Protein AF-X1DEJ0-F1 (afdb_monomer_lite)

Secondary structure (DSSP, 8-state):
-HHHHHHHHH-TT-GGGGGTTSHHHHHHHHHHHHHHHTS---HHHHHHH-HHHHHHHHTTSS-S-HHHHHHHHHHHHHHHHHHHHS---

InterPro domains:
  IPR012062 D-tagatose-1,6-bisphosphate aldolase subunit GatZ/KbaZ-like [PF08013] (3-85)

pLDDT: mean 94.94, std 8.09, range [49.31, 98.56]

Organism: NCBI:txid412755

Sequence (89 aa):
EIKIRLARKYSLLDRCRYYLDIKEVKEAIKLMINNLRSVQIPLALISQFMPVQYKKIRCGILINDPEEMLKDRIINCIDDYVYATSLPV

Structure (mmCIF, N/CA/C/O backbone):
data_AF-X1DEJ0-F1
#
_entry.id   AF-X1DEJ0-F1
#
loop_
_atom_site.group_PDB
_atom_site.id
_atom_site.type_symbol
_atom_site.label_atom_id
_atom_site.label_alt_id
_atom_site.label_comp_id
_atom_site.label_asym_id
_atom_site.label_entity_id
_atom_site.label_seq_id
_atom_site.pdbx_PDB_ins_code
_atom_site.Cartn_x
_atom_site.Cartn_y
_atom_site.Cartn_z
_atom_site.occupancy
_atom_site.B_iso_or_equiv
_atom_site.auth_seq_id
_atom_site.auth_comp_id
_atom_site.auth_asym_id
_atom_site.auth_atom_id
_atom_site.pdbx_PDB_model_num
AT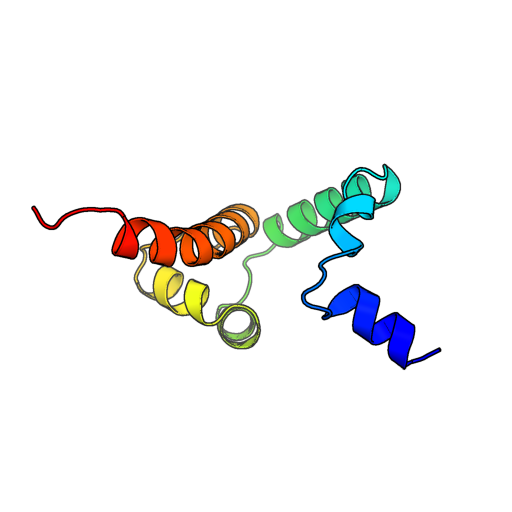OM 1 N N . GLU A 1 1 ? 7.716 23.235 -9.898 1.00 78.19 1 GLU A N 1
ATOM 2 C CA . GLU A 1 1 ? 7.131 22.642 -8.672 1.00 78.19 1 GLU A CA 1
ATOM 3 C C . GLU A 1 1 ? 6.218 21.430 -8.930 1.00 78.19 1 GLU A C 1
ATOM 5 O O . GLU A 1 1 ? 6.527 20.341 -8.455 1.00 78.19 1 GLU A O 1
ATOM 10 N N . ILE A 1 2 ? 5.159 21.558 -9.746 1.00 94.25 2 ILE A N 1
ATOM 11 C CA . ILE A 1 2 ? 4.188 20.472 -10.032 1.00 94.25 2 ILE A CA 1
ATOM 12 C C . ILE A 1 2 ? 4.850 19.193 -10.573 1.00 94.25 2 ILE A C 1
ATOM 14 O O . ILE A 1 2 ? 4.558 18.104 -10.081 1.00 94.25 2 ILE A O 1
ATOM 18 N N . LYS A 1 3 ? 5.782 19.318 -11.531 1.00 95.31 3 LYS A N 1
ATOM 19 C CA . LYS A 1 3 ? 6.513 18.172 -12.110 1.00 95.31 3 LYS A CA 1
ATOM 20 C C . LYS A 1 3 ? 7.230 17.337 -11.043 1.00 95.31 3 LYS A C 1
ATOM 22 O O . LYS A 1 3 ? 7.115 16.119 -11.044 1.00 95.31 3 LYS A O 1
ATOM 27 N N . ILE A 1 4 ? 7.911 17.992 -10.100 1.00 95.06 4 ILE A N 1
ATOM 28 C CA . ILE A 1 4 ? 8.636 17.313 -9.015 1.00 95.06 4 ILE A CA 1
ATOM 29 C C . ILE A 1 4 ? 7.648 16.611 -8.077 1.00 95.06 4 ILE A C 1
ATOM 31 O O . ILE A 1 4 ? 7.867 15.462 -7.703 1.00 95.06 4 ILE A O 1
ATOM 35 N N . ARG A 1 5 ? 6.533 17.265 -7.729 1.00 95.19 5 ARG A N 1
ATOM 36 C CA . ARG A 1 5 ? 5.495 16.673 -6.870 1.00 95.19 5 ARG A CA 1
ATOM 37 C C . ARG A 1 5 ? 4.869 15.423 -7.493 1.00 95.19 5 ARG A C 1
ATOM 39 O O . ARG A 1 5 ? 4.671 14.440 -6.787 1.00 95.19 5 ARG A O 1
ATOM 46 N N . LEU A 1 6 ? 4.576 15.455 -8.794 1.00 96.69 6 LEU A N 1
ATOM 47 C CA . LEU A 1 6 ? 4.073 14.289 -9.526 1.00 96.69 6 LEU A CA 1
ATOM 48 C C . LEU A 1 6 ? 5.131 13.184 -9.603 1.00 96.69 6 LEU A C 1
ATOM 50 O O . LEU A 1 6 ? 4.820 12.030 -9.325 1.00 96.69 6 LEU A O 1
ATOM 54 N N . ALA A 1 7 ? 6.388 13.536 -9.886 1.00 96.12 7 ALA A N 1
ATOM 55 C CA . ALA A 1 7 ? 7.480 12.571 -9.955 1.00 96.12 7 ALA A CA 1
ATOM 56 C C . ALA A 1 7 ? 7.712 11.844 -8.621 1.00 96.12 7 ALA A C 1
ATOM 58 O O . ALA A 1 7 ? 7.934 10.639 -8.624 1.00 96.12 7 ALA A O 1
ATOM 59 N N . ARG A 1 8 ? 7.595 12.532 -7.476 1.00 93.62 8 ARG A N 1
ATOM 60 C CA . ARG A 1 8 ? 7.698 11.891 -6.150 1.00 93.62 8 ARG A CA 1
ATOM 61 C C . ARG A 1 8 ? 6.620 10.830 -5.899 1.00 93.62 8 ARG A C 1
ATOM 63 O O . ARG A 1 8 ? 6.860 9.942 -5.093 1.00 93.62 8 ARG A O 1
ATOM 70 N N . LYS A 1 9 ? 5.450 10.942 -6.538 1.00 94.62 9 LYS A N 1
ATOM 71 C CA . LYS A 1 9 ? 4.312 10.028 -6.337 1.00 94.62 9 LYS A CA 1
ATOM 72 C C . LYS A 1 9 ? 4.238 8.910 -7.374 1.00 94.62 9 LYS A C 1
ATOM 74 O O . LYS A 1 9 ? 3.860 7.803 -7.025 1.00 94.62 9 LYS A O 1
ATOM 79 N N . TYR A 1 10 ? 4.546 9.218 -8.633 1.00 96.62 10 TYR A N 1
ATOM 80 C CA . TYR A 1 10 ? 4.182 8.360 -9.767 1.00 96.62 10 TYR A CA 1
ATOM 81 C C . TYR A 1 10 ? 5.344 8.035 -10.709 1.00 96.62 10 TYR A C 1
ATOM 83 O O . TYR A 1 10 ? 5.149 7.313 -11.682 1.00 96.62 10 TYR A O 1
ATOM 91 N N . SER A 1 11 ? 6.544 8.578 -10.476 1.00 96.94 11 SER A N 1
ATOM 92 C CA . SER A 1 11 ? 7.697 8.224 -11.306 1.00 96.94 11 SER A CA 1
ATOM 93 C C . SER A 1 11 ? 8.080 6.763 -11.093 1.00 96.94 11 SER A C 1
ATOM 95 O O . SER A 1 11 ? 8.2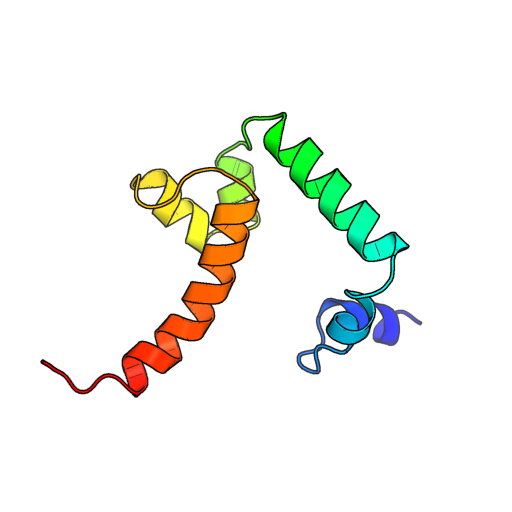63 6.331 -9.956 1.00 96.94 11 SER A O 1
ATOM 97 N N . LEU A 1 12 ? 8.316 6.044 -12.191 1.00 96.75 12 LEU A N 1
ATOM 98 C CA . LEU A 1 12 ? 8.789 4.655 -12.177 1.00 96.75 12 LEU A CA 1
ATOM 99 C C . LEU A 1 12 ? 10.198 4.496 -11.579 1.00 96.75 12 LEU A C 1
ATOM 101 O O . LEU A 1 12 ? 10.617 3.385 -11.282 1.00 96.75 12 LEU A O 1
ATOM 105 N N . LEU A 1 13 ? 10.930 5.597 -11.363 1.00 96.50 13 LEU A N 1
ATOM 106 C CA . LEU A 1 13 ? 12.218 5.579 -10.657 1.00 96.50 13 LEU A CA 1
ATOM 107 C C . LEU A 1 13 ? 12.083 5.281 -9.153 1.00 96.50 13 LEU A C 1
ATOM 109 O O . LEU A 1 13 ? 13.099 5.054 -8.485 1.00 96.50 13 LEU A O 1
ATOM 113 N N . ASP A 1 14 ? 10.858 5.349 -8.618 1.00 96.31 14 ASP A N 1
ATOM 114 C CA . ASP A 1 14 ? 10.504 4.938 -7.256 1.00 96.31 14 ASP A CA 1
ATOM 115 C C . ASP A 1 14 ? 11.411 5.551 -6.171 1.00 96.31 14 ASP A C 1
ATOM 117 O O . ASP A 1 14 ? 11.867 4.914 -5.223 1.00 96.31 14 ASP A O 1
ATOM 121 N N . ARG A 1 15 ? 11.752 6.836 -6.315 1.00 95.81 15 ARG A N 1
ATOM 122 C CA . ARG A 1 15 ? 12.649 7.518 -5.363 1.00 95.81 15 ARG A CA 1
ATOM 123 C C . ARG A 1 15 ? 12.005 7.704 -3.983 1.00 95.81 15 ARG A C 1
ATOM 125 O O . ARG A 1 15 ? 12.715 8.043 -3.041 1.00 95.81 15 ARG A O 1
ATOM 132 N N . CYS A 1 16 ? 10.695 7.482 -3.851 1.00 94.88 16 CYS A N 1
ATOM 133 C CA . CYS A 1 16 ? 9.990 7.545 -2.575 1.00 94.88 16 CYS A CA 1
ATOM 134 C C . CYS A 1 16 ? 10.380 6.402 -1.621 1.00 94.88 16 CYS A C 1
ATOM 136 O O . CYS A 1 16 ? 10.328 6.617 -0.412 1.00 94.88 16 CYS A O 1
ATOM 138 N N . ARG A 1 17 ? 10.868 5.251 -2.116 1.00 96.19 17 ARG A N 1
ATOM 139 C CA . ARG A 1 17 ? 11.294 4.124 -1.262 1.00 96.19 17 ARG A CA 1
ATOM 140 C C . ARG A 1 17 ? 12.334 4.500 -0.206 1.00 96.19 17 ARG A C 1
ATOM 142 O O . ARG A 1 17 ? 12.302 3.981 0.902 1.00 96.19 17 ARG A O 1
ATOM 149 N N . TYR A 1 18 ? 13.215 5.453 -0.520 1.00 96.44 18 TYR A N 1
ATOM 150 C CA . TYR A 1 18 ? 14.255 5.928 0.399 1.00 96.44 18 TYR A CA 1
ATOM 151 C C . TYR A 1 18 ? 13.695 6.702 1.601 1.00 96.44 18 TYR A C 1
ATOM 153 O O . TYR A 1 18 ? 14.403 6.899 2.580 1.00 96.44 18 TYR A O 1
ATOM 161 N N . TYR A 1 19 ? 12.433 7.132 1.538 1.00 96.31 19 TYR A N 1
ATOM 162 C CA . TYR A 1 19 ? 11.756 7.835 2.624 1.00 96.31 19 TYR A CA 1
ATOM 163 C C . TYR A 1 19 ? 10.947 6.890 3.522 1.00 96.31 19 TYR A C 1
ATOM 165 O O . TYR A 1 19 ? 10.513 7.315 4.586 1.00 96.31 19 TYR A O 1
ATOM 173 N N . LEU A 1 20 ? 10.746 5.622 3.137 1.00 94.94 20 LEU A N 1
ATOM 174 C CA . LEU A 1 20 ? 9.962 4.667 3.934 1.00 94.94 20 LEU A CA 1
ATOM 175 C C . LEU A 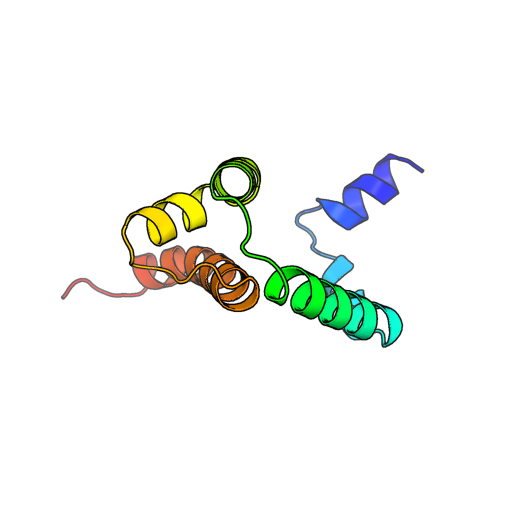1 20 ? 10.600 4.367 5.294 1.00 94.94 20 LEU A C 1
ATOM 177 O O . LEU A 1 20 ? 9.894 4.004 6.232 1.00 94.94 20 LEU A O 1
ATOM 181 N N . ASP A 1 21 ? 11.921 4.534 5.409 1.00 95.94 21 ASP A N 1
ATOM 182 C CA . ASP A 1 21 ? 12.637 4.270 6.655 1.00 95.94 21 ASP A CA 1
ATOM 183 C C . ASP A 1 21 ? 12.571 5.435 7.666 1.00 95.94 21 ASP A C 1
ATOM 185 O O . ASP A 1 21 ? 12.903 5.271 8.841 1.00 95.94 21 ASP A O 1
ATOM 189 N N . ILE A 1 22 ? 12.086 6.602 7.233 1.00 98.31 22 ILE A N 1
ATOM 190 C CA . ILE A 1 22 ? 11.954 7.801 8.064 1.00 98.31 22 ILE A CA 1
ATOM 191 C C . ILE A 1 22 ? 10.878 7.578 9.133 1.00 98.31 22 ILE A C 1
ATOM 193 O O . ILE A 1 22 ? 9.781 7.097 8.840 1.00 98.31 22 ILE A O 1
ATOM 197 N N . LYS A 1 23 ? 11.182 7.955 10.380 1.00 98.31 23 LYS A N 1
ATOM 198 C CA . LYS A 1 23 ? 10.333 7.703 11.554 1.00 98.31 23 LYS A CA 1
ATOM 199 C C . LYS A 1 23 ? 8.903 8.212 11.359 1.00 98.31 23 LYS A C 1
ATOM 201 O O . LYS A 1 23 ? 7.956 7.454 11.542 1.00 98.31 23 LYS A O 1
ATOM 206 N N . GLU A 1 24 ? 8.756 9.456 10.922 1.00 98.31 24 GLU A N 1
ATOM 207 C CA . GLU A 1 24 ? 7.469 10.117 10.706 1.00 98.31 24 GLU A CA 1
ATOM 208 C C . GLU A 1 24 ? 6.635 9.391 9.639 1.00 98.31 24 GLU A C 1
ATOM 210 O O . GLU A 1 24 ? 5.415 9.279 9.756 1.00 98.31 24 GLU A O 1
ATOM 215 N N . VAL A 1 25 ? 7.294 8.844 8.611 1.00 97.88 25 VAL A N 1
ATOM 216 C CA . VAL A 1 25 ? 6.636 8.075 7.547 1.00 97.88 25 VAL A CA 1
ATOM 217 C C . VAL A 1 25 ? 6.155 6.727 8.080 1.00 97.88 25 VAL A C 1
ATOM 219 O O . VAL A 1 25 ? 5.006 6.355 7.844 1.00 97.88 25 VAL A O 1
ATOM 222 N N . LYS A 1 26 ? 6.985 6.013 8.851 1.00 98.12 26 LYS A N 1
ATOM 223 C CA . LYS A 1 26 ? 6.592 4.745 9.489 1.00 98.12 26 LYS A CA 1
ATOM 224 C C . LYS A 1 26 ? 5.404 4.920 10.428 1.00 98.12 26 LYS A C 1
ATOM 226 O O . LYS A 1 26 ? 4.472 4.118 10.397 1.00 98.12 26 LYS A O 1
ATOM 231 N N . GLU A 1 27 ? 5.429 5.963 11.253 1.00 98.50 27 GLU A N 1
ATOM 232 C CA . GLU A 1 27 ? 4.349 6.276 12.192 1.00 98.50 27 GLU A CA 1
ATOM 233 C C . GLU A 1 27 ? 3.048 6.609 11.455 1.00 98.50 27 GLU A C 1
ATOM 235 O O . GLU A 1 27 ? 1.997 6.066 11.800 1.00 98.50 27 GLU A O 1
ATOM 240 N N . ALA A 1 28 ? 3.119 7.411 10.388 1.00 98.44 28 ALA A N 1
ATOM 241 C CA . ALA A 1 28 ? 1.963 7.725 9.554 1.00 98.44 28 ALA A CA 1
ATOM 242 C C . ALA A 1 28 ? 1.374 6.478 8.869 1.00 98.44 28 ALA A C 1
ATOM 244 O O . ALA A 1 28 ? 0.156 6.295 8.877 1.00 98.44 28 ALA A O 1
ATOM 245 N N . ILE A 1 29 ? 2.219 5.593 8.322 1.00 97.88 29 ILE A N 1
ATOM 246 C CA . ILE A 1 29 ? 1.775 4.326 7.718 1.00 97.88 29 ILE A CA 1
ATOM 247 C C . ILE A 1 29 ? 1.094 3.447 8.772 1.00 97.88 29 ILE A C 1
ATOM 249 O O . ILE A 1 29 ? -0.006 2.951 8.535 1.00 97.88 29 ILE A O 1
ATOM 253 N N . LYS A 1 30 ? 1.701 3.286 9.954 1.00 98.12 30 LYS A N 1
ATOM 254 C CA . LYS A 1 30 ? 1.132 2.483 11.046 1.00 98.12 30 LYS A CA 1
ATOM 255 C C . LYS A 1 30 ? -0.223 3.025 11.503 1.00 98.12 30 LYS A C 1
ATOM 257 O O . LYS A 1 30 ? -1.165 2.253 11.665 1.00 98.12 30 LYS A O 1
ATOM 262 N N . LEU A 1 31 ? -0.333 4.342 11.680 1.00 98.56 31 LEU A N 1
ATOM 263 C CA . LEU A 1 31 ? -1.588 5.001 12.034 1.00 98.56 31 LEU A CA 1
ATOM 264 C C . LEU A 1 31 ? -2.667 4.755 10.971 1.00 98.56 31 LEU A C 1
ATOM 266 O O . LEU A 1 31 ? -3.788 4.387 11.310 1.00 98.56 31 LEU A O 1
ATOM 270 N N . MET A 1 32 ? -2.322 4.905 9.690 1.00 98.25 32 MET A N 1
ATOM 271 C CA . MET A 1 32 ? -3.241 4.655 8.580 1.00 98.25 32 MET A CA 1
ATOM 272 C C . MET A 1 32 ? -3.748 3.208 8.577 1.00 98.25 32 MET A C 1
ATOM 274 O O . MET A 1 32 ? -4.955 2.998 8.493 1.00 98.25 32 MET A O 1
ATOM 278 N N . ILE A 1 33 ? -2.860 2.217 8.704 1.00 98.19 33 ILE A N 1
ATOM 279 C CA . ILE A 1 33 ? -3.250 0.799 8.738 1.00 98.19 33 ILE A CA 1
ATOM 280 C C . ILE A 1 33 ? -4.181 0.516 9.921 1.00 98.19 33 ILE A C 1
ATOM 282 O O . ILE A 1 33 ? -5.209 -0.133 9.743 1.00 98.19 33 ILE A O 1
ATOM 286 N N . ASN A 1 34 ? -3.877 1.051 11.105 1.00 98.31 34 ASN A N 1
ATOM 287 C CA . ASN A 1 34 ? -4.732 0.885 12.281 1.00 98.31 34 ASN A CA 1
ATOM 288 C C . ASN A 1 34 ? -6.125 1.503 12.081 1.00 98.31 34 ASN A C 1
ATOM 290 O O . ASN A 1 34 ? -7.124 0.874 12.422 1.00 98.31 34 ASN A O 1
ATOM 294 N N . ASN A 1 35 ? -6.205 2.697 11.489 1.00 98.44 35 ASN A N 1
ATOM 295 C CA . ASN A 1 35 ? -7.481 3.352 11.190 1.00 98.44 35 ASN A CA 1
ATOM 296 C C . ASN A 1 35 ? -8.294 2.593 10.136 1.00 98.44 35 ASN A C 1
ATOM 298 O O . ASN A 1 35 ? -9.515 2.553 10.206 1.00 98.44 35 ASN A O 1
ATOM 302 N N . LEU A 1 36 ? -7.632 1.991 9.148 1.00 98.06 36 LEU A N 1
ATOM 303 C CA . LEU A 1 36 ? -8.314 1.180 8.142 1.00 98.06 36 LEU A CA 1
ATOM 304 C C . LEU A 1 36 ? -8.806 -0.151 8.718 1.00 98.06 36 LEU A C 1
ATOM 306 O O . LEU A 1 36 ? -9.844 -0.632 8.286 1.00 98.06 36 LEU A O 1
ATOM 310 N N . ARG A 1 37 ? -8.104 -0.722 9.704 1.00 97.38 37 ARG A N 1
ATOM 311 C CA . ARG A 1 37 ? -8.538 -1.934 10.419 1.00 97.38 37 ARG A CA 1
ATOM 312 C C . ARG A 1 37 ? -9.702 -1.701 11.376 1.00 97.38 37 ARG A C 1
ATOM 314 O O . ARG A 1 37 ? -10.424 -2.644 11.678 1.00 97.38 37 ARG A O 1
ATOM 321 N N . SER A 1 38 ? -9.890 -0.478 11.873 1.00 97.56 38 SER A N 1
ATOM 322 C CA . SER A 1 38 ? -10.995 -0.167 12.789 1.00 97.56 38 SER A CA 1
ATOM 323 C C . SER A 1 38 ? -12.349 -0.027 12.087 1.00 97.56 38 SER A C 1
ATOM 325 O O . SER A 1 38 ? -13.373 0.124 12.754 1.00 97.56 38 SER A O 1
ATOM 327 N N . VAL A 1 39 ? -12.373 -0.095 10.753 1.00 96.62 39 VAL A N 1
ATOM 328 C CA . VAL A 1 39 ? -13.583 -0.002 9.936 1.00 96.62 39 VAL A CA 1
ATOM 329 C C . VAL A 1 39 ? -13.635 -1.140 8.925 1.00 96.62 39 VAL A C 1
ATOM 331 O O . VAL A 1 39 ? -12.616 -1.595 8.418 1.00 96.62 39 VAL A O 1
ATOM 334 N N . GLN A 1 40 ? -14.839 -1.568 8.555 1.00 94.38 40 GLN A N 1
ATOM 335 C CA . GLN A 1 40 ? -14.993 -2.433 7.391 1.00 94.38 40 GLN A CA 1
ATOM 336 C C . GLN A 1 40 ? -14.906 -1.577 6.125 1.00 94.38 40 GLN A C 1
ATOM 338 O O . GLN A 1 40 ? -15.808 -0.782 5.858 1.00 94.38 40 GLN A O 1
ATOM 343 N N . ILE A 1 41 ? -13.850 -1.742 5.324 1.00 97.19 41 ILE A N 1
ATOM 344 C CA . ILE A 1 41 ? -13.682 -0.959 4.092 1.00 97.19 41 ILE A CA 1
ATOM 345 C C . ILE A 1 41 ? -14.795 -1.335 3.092 1.00 97.19 41 ILE A C 1
ATOM 347 O O . ILE A 1 41 ? -14.889 -2.506 2.698 1.00 97.19 41 ILE A O 1
ATOM 351 N N . PRO A 1 42 ? -15.630 -0.375 2.643 1.00 97.62 42 PRO A N 1
ATOM 352 C CA . PRO A 1 42 ? -16.685 -0.638 1.672 1.00 97.62 42 PRO A CA 1
ATOM 353 C C . PRO A 1 42 ? -16.135 -1.197 0.359 1.00 97.62 42 PRO A C 1
ATOM 355 O O . PRO A 1 42 ? -15.226 -0.625 -0.245 1.00 97.62 42 PRO A O 1
ATOM 358 N N . LEU A 1 43 ? -16.752 -2.269 -0.144 1.00 97.81 43 LEU A N 1
ATOM 359 C CA . LEU A 1 43 ? -16.322 -2.933 -1.380 1.00 97.81 43 LEU A CA 1
ATOM 360 C C . LEU A 1 43 ? -16.310 -1.998 -2.600 1.00 97.81 43 LEU A C 1
ATOM 362 O O . LEU A 1 43 ? -15.464 -2.157 -3.475 1.00 97.81 43 LEU A O 1
ATOM 366 N N . ALA A 1 44 ? -17.201 -1.003 -2.647 1.00 98.06 44 ALA A N 1
ATOM 367 C CA . ALA A 1 44 ? -17.215 0.004 -3.708 1.00 98.06 44 ALA A CA 1
ATOM 368 C C . ALA A 1 44 ? -15.915 0.832 -3.744 1.00 98.06 44 ALA A C 1
ATOM 370 O O . ALA A 1 44 ? -15.385 1.100 -4.820 1.00 98.06 44 ALA A O 1
ATOM 371 N N . LEU A 1 45 ? -15.357 1.182 -2.578 1.00 98.25 45 LEU A N 1
ATOM 372 C CA . LEU A 1 45 ? -14.088 1.910 -2.498 1.00 98.25 45 LEU A CA 1
ATOM 373 C C . LEU A 1 45 ? -12.913 1.017 -2.895 1.00 98.25 45 LEU A C 1
ATOM 375 O O . LEU A 1 45 ? -12.027 1.454 -3.626 1.00 98.25 45 LEU A O 1
ATOM 379 N N . ILE A 1 46 ? -12.932 -0.254 -2.491 1.00 98.19 46 ILE A N 1
ATOM 380 C CA . ILE A 1 46 ? -11.911 -1.216 -2.924 1.00 98.19 46 ILE A CA 1
ATOM 381 C C . ILE A 1 46 ? -11.964 -1.395 -4.443 1.00 98.19 46 ILE A C 1
ATOM 383 O O . ILE A 1 46 ? -10.924 -1.378 -5.089 1.00 98.19 46 ILE A O 1
ATOM 387 N N . SER A 1 47 ? -13.157 -1.482 -5.038 1.00 98.19 47 SER A N 1
ATOM 388 C CA . SER A 1 47 ? -13.310 -1.551 -6.496 1.00 98.19 47 SER A CA 1
ATOM 389 C C . SER A 1 47 ? -12.710 -0.334 -7.204 1.00 98.19 47 SER A C 1
ATOM 391 O O . SER A 1 47 ? -12.138 -0.488 -8.279 1.00 98.19 47 SER A O 1
ATOM 393 N N . GLN A 1 48 ? -12.829 0.860 -6.616 1.00 98.38 48 GLN A N 1
ATOM 394 C CA . GLN A 1 48 ? -12.307 2.097 -7.196 1.00 98.38 48 GLN A CA 1
ATOM 395 C C . GLN A 1 48 ? -10.776 2.195 -7.114 1.00 98.38 48 GLN A C 1
ATOM 397 O O . GLN A 1 48 ? -10.139 2.639 -8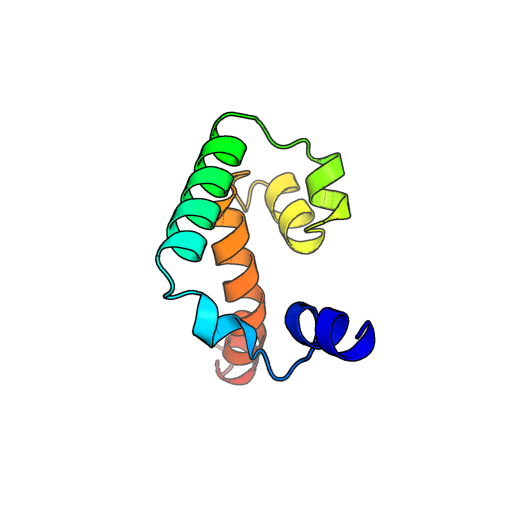.068 1.00 98.38 48 GLN A O 1
ATOM 402 N N . PHE A 1 49 ? -10.182 1.819 -5.977 1.00 97.88 49 PHE A N 1
ATOM 403 C CA . PHE A 1 49 ? -8.762 2.081 -5.692 1.00 97.88 49 PHE A CA 1
ATOM 404 C C . PHE A 1 49 ? -7.856 0.848 -5.804 1.00 97.88 49 PHE A C 1
ATOM 406 O O . PHE A 1 49 ? -6.660 0.989 -6.054 1.00 97.88 49 PHE A O 1
ATOM 413 N N . MET A 1 50 ? -8.404 -0.357 -5.641 1.00 97.75 50 MET A N 1
ATOM 414 C CA . MET A 1 50 ? -7.685 -1.637 -5.681 1.00 97.75 50 MET A CA 1
ATOM 415 C C . MET A 1 50 ? -8.487 -2.696 -6.471 1.00 97.75 50 MET A C 1
ATOM 417 O O . MET A 1 50 ? -8.884 -3.729 -5.923 1.00 97.75 50 MET A O 1
ATOM 421 N N . PRO A 1 51 ? -8.746 -2.468 -7.775 1.00 97.44 51 PRO A N 1
ATOM 422 C CA . PRO A 1 51 ? -9.673 -3.283 -8.569 1.00 97.44 51 PRO A CA 1
ATOM 423 C C . PRO A 1 51 ? -9.255 -4.755 -8.715 1.00 97.44 51 PRO A C 1
ATOM 425 O O . PRO A 1 51 ? -10.113 -5.625 -8.872 1.00 97.44 51 PRO A O 1
ATOM 428 N N . VAL A 1 52 ? -7.953 -5.057 -8.653 1.00 96.56 52 VAL A N 1
ATOM 429 C CA . VAL A 1 52 ? -7.452 -6.442 -8.696 1.00 96.56 52 VAL A CA 1
ATOM 430 C C . VAL A 1 52 ? -7.800 -7.177 -7.397 1.00 96.56 52 VAL A C 1
ATOM 432 O O . VAL A 1 52 ? -8.385 -8.259 -7.441 1.00 96.56 52 VAL A O 1
ATOM 435 N N . GLN A 1 53 ? -7.533 -6.558 -6.244 1.00 97.94 53 GLN A N 1
ATOM 436 C CA . GLN A 1 53 ? -7.858 -7.108 -4.923 1.00 97.94 53 GLN A CA 1
ATOM 437 C C . GLN A 1 53 ? -9.368 -7.224 -4.712 1.00 97.94 53 GLN A C 1
ATOM 439 O O . GLN A 1 53 ? -9.827 -8.212 -4.147 1.00 97.94 53 GLN A O 1
ATOM 444 N N . TYR A 1 54 ? -10.159 -6.268 -5.214 1.00 98.25 54 TYR A N 1
ATOM 445 C CA . TYR A 1 54 ? -11.622 -6.327 -5.152 1.00 98.25 54 TYR A CA 1
ATOM 446 C C . TYR A 1 54 ? -12.171 -7.652 -5.699 1.00 98.25 54 TYR A C 1
ATOM 448 O O . TYR A 1 54 ? -13.006 -8.280 -5.047 1.00 98.25 54 TYR A O 1
ATOM 456 N N . LYS A 1 55 ? -11.682 -8.106 -6.863 1.00 97.50 55 LYS A N 1
ATOM 457 C CA . LYS A 1 55 ? -12.106 -9.385 -7.456 1.00 97.50 55 LYS A CA 1
ATOM 458 C C . LYS A 1 55 ? -11.792 -10.558 -6.524 1.00 97.50 55 LYS A C 1
ATOM 460 O O . LYS A 1 55 ? -12.669 -11.377 -6.269 1.00 97.50 55 LYS A O 1
ATOM 465 N N . LYS A 1 56 ? -10.580 -10.598 -5.963 1.00 97.62 56 LYS A N 1
ATOM 466 C CA . LYS A 1 56 ? -10.148 -11.652 -5.030 1.00 97.62 56 LYS A CA 1
ATOM 467 C C . LYS A 1 56 ? -10.978 -11.657 -3.738 1.00 97.62 56 LYS A C 1
ATOM 469 O O . LYS A 1 56 ? -11.401 -12.723 -3.301 1.00 97.62 56 LYS A O 1
ATOM 474 N N . ILE A 1 57 ? -11.286 -10.483 -3.180 1.00 97.62 57 ILE A N 1
ATOM 475 C CA . ILE A 1 57 ? -12.132 -10.340 -1.980 1.00 97.62 57 ILE A CA 1
ATOM 476 C C . ILE A 1 57 ? -13.564 -10.800 -2.260 1.00 97.62 57 ILE A C 1
ATOM 478 O O . ILE A 1 57 ? -14.138 -11.562 -1.488 1.00 97.62 57 ILE A O 1
ATOM 482 N N . ARG A 1 58 ? -14.145 -10.389 -3.393 1.00 97.06 58 ARG A N 1
ATOM 483 C CA . ARG A 1 58 ? -15.489 -10.819 -3.812 1.00 97.06 58 ARG A CA 1
ATOM 484 C C . ARG A 1 58 ? -15.601 -12.331 -3.996 1.00 97.06 58 ARG A C 1
ATOM 486 O O . ARG A 1 58 ? -16.672 -12.875 -3.754 1.00 97.06 58 ARG A O 1
ATOM 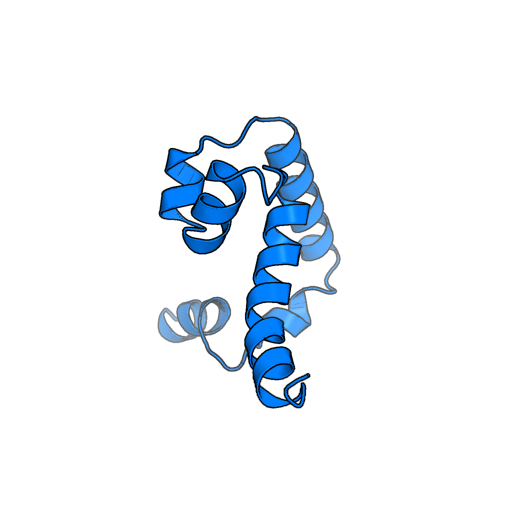493 N N . CYS A 1 59 ? -14.525 -12.983 -4.426 1.00 97.19 59 CYS A N 1
ATOM 494 C CA . CYS A 1 59 ? -14.450 -14.434 -4.586 1.00 97.19 59 CYS A CA 1
ATOM 495 C C . CYS A 1 59 ? -14.074 -15.179 -3.291 1.00 97.19 59 CYS A C 1
ATOM 497 O O . CYS A 1 59 ? -13.957 -16.399 -3.329 1.00 97.19 59 CYS A O 1
ATOM 499 N N . GLY A 1 60 ? -13.862 -14.482 -2.167 1.00 96.56 60 GLY A N 1
ATOM 500 C CA . GLY A 1 60 ? -13.457 -15.098 -0.897 1.00 96.56 60 GLY A CA 1
ATOM 501 C C . GLY A 1 60 ? -12.014 -15.617 -0.867 1.00 96.56 60 GLY A C 1
ATOM 502 O O . GLY A 1 60 ? -11.656 -16.354 0.043 1.00 96.56 60 GLY A O 1
ATOM 503 N N . ILE A 1 61 ? -11.188 -15.241 -1.848 1.00 97.62 61 ILE A N 1
ATOM 504 C CA . ILE A 1 61 ? -9.780 -15.660 -1.970 1.00 97.62 61 ILE A CA 1
ATOM 505 C C . ILE A 1 61 ? -8.869 -14.768 -1.113 1.00 97.62 61 ILE A C 1
ATOM 507 O O . ILE A 1 61 ? -7.836 -15.216 -0.628 1.00 97.62 61 ILE A O 1
ATOM 511 N N . LEU A 1 62 ? -9.250 -13.500 -0.932 1.00 97.75 62 LEU A N 1
ATOM 512 C CA . LEU A 1 62 ? -8.499 -12.505 -0.168 1.00 97.75 62 LEU A CA 1
ATOM 513 C C . LEU A 1 62 ? -9.379 -11.911 0.935 1.00 97.75 62 LEU A C 1
ATOM 515 O O . LEU A 1 62 ? -10.550 -11.604 0.711 1.00 97.75 62 LEU A O 1
ATOM 519 N N . ILE A 1 63 ? -8.807 -11.719 2.120 1.00 97.25 63 ILE A N 1
ATOM 520 C CA . ILE A 1 63 ? -9.491 -11.079 3.246 1.00 97.25 63 ILE A CA 1
ATOM 521 C C . ILE A 1 63 ? -9.499 -9.560 3.034 1.00 97.25 63 ILE A C 1
ATOM 523 O O . ILE A 1 63 ? -8.518 -8.977 2.572 1.00 97.25 63 ILE A O 1
ATOM 527 N N . ASN A 1 64 ? -10.604 -8.903 3.393 1.00 96.81 64 ASN A N 1
ATOM 528 C CA . ASN A 1 64 ? -10.709 -7.441 3.408 1.00 96.81 64 ASN A CA 1
ATOM 529 C C . ASN A 1 64 ? -9.984 -6.855 4.640 1.00 96.81 64 ASN A C 1
ATOM 531 O O . ASN A 1 64 ? -10.619 -6.303 5.536 1.00 96.81 64 ASN A O 1
ATOM 535 N N . ASP A 1 65 ? -8.663 -7.044 4.689 1.00 97.62 65 ASP A N 1
ATOM 536 C CA . ASP A 1 65 ? -7.728 -6.429 5.636 1.00 97.62 65 ASP A CA 1
ATOM 537 C C . ASP A 1 65 ? -6.707 -5.589 4.847 1.00 97.62 65 ASP A C 1
ATOM 539 O O . ASP A 1 65 ? -6.178 -6.060 3.835 1.00 97.62 65 ASP A O 1
ATOM 543 N N . PRO A 1 66 ? -6.403 -4.349 5.273 1.00 97.56 66 PRO A N 1
ATOM 544 C CA . PRO A 1 66 ? -5.520 -3.456 4.525 1.00 97.56 66 PRO A CA 1
ATOM 545 C C . PRO A 1 66 ? -4.090 -3.991 4.342 1.00 97.56 66 PRO A C 1
ATOM 547 O O . PRO A 1 66 ? -3.456 -3.683 3.333 1.00 97.56 66 PRO A O 1
ATOM 550 N N . GLU A 1 67 ? -3.562 -4.780 5.282 1.00 97.19 67 GLU A N 1
ATOM 551 C CA . GLU A 1 67 ? -2.215 -5.348 5.169 1.00 97.19 67 GLU A CA 1
ATOM 552 C C . GLU A 1 67 ? -2.198 -6.556 4.228 1.00 97.19 67 GLU A C 1
ATOM 554 O O . GLU A 1 67 ? -1.293 -6.668 3.400 1.00 97.19 67 GLU A O 1
ATOM 559 N N . GLU A 1 68 ? -3.221 -7.410 4.280 1.00 97.81 68 GLU A N 1
ATOM 560 C CA . GLU A 1 68 ? -3.373 -8.521 3.331 1.00 97.81 68 GLU A CA 1
ATOM 561 C C . GLU A 1 68 ? -3.555 -8.008 1.895 1.00 97.81 68 GLU A C 1
ATOM 563 O O . GLU A 1 68 ? -2.922 -8.502 0.962 1.00 97.81 68 GLU A O 1
ATOM 568 N N . MET A 1 69 ? -4.324 -6.930 1.716 1.00 97.75 69 MET A N 1
ATOM 569 C CA . MET A 1 69 ? -4.465 -6.245 0.428 1.00 97.75 69 MET A CA 1
ATOM 570 C C . MET A 1 69 ? -3.139 -5.658 -0.084 1.00 97.75 69 MET A C 1
ATOM 572 O O . MET A 1 69 ? -2.874 -5.696 -1.289 1.00 97.75 69 MET A O 1
ATOM 576 N N . LEU A 1 70 ? -2.297 -5.122 0.807 1.00 96.69 70 LEU A N 1
ATOM 577 C CA . LEU A 1 70 ? -0.973 -4.603 0.455 1.00 96.69 70 LEU A CA 1
ATOM 578 C C . LEU A 1 70 ? -0.031 -5.728 0.007 1.00 96.69 70 LEU A C 1
ATOM 580 O O . LEU A 1 70 ? 0.619 -5.600 -1.032 1.00 96.69 70 LEU A O 1
ATOM 584 N N . LYS A 1 71 ? 0.022 -6.832 0.762 1.00 97.69 71 LYS A N 1
ATOM 585 C CA . LYS A 1 71 ? 0.833 -8.011 0.420 1.00 97.69 71 LYS A CA 1
ATOM 586 C C . LYS A 1 71 ? 0.405 -8.600 -0.919 1.00 97.69 71 LYS A C 1
ATOM 588 O O . LYS A 1 71 ? 1.257 -8.808 -1.779 1.00 97.69 71 LYS A O 1
ATOM 593 N N . ASP A 1 72 ? -0.899 -8.770 -1.142 1.00 97.88 72 ASP A N 1
ATOM 594 C CA . ASP A 1 72 ? -1.431 -9.266 -2.415 1.00 97.88 72 ASP A CA 1
ATOM 595 C C . ASP A 1 72 ? -1.022 -8.372 -3.593 1.00 97.88 72 ASP A C 1
ATOM 597 O O . ASP A 1 72 ? -0.664 -8.860 -4.662 1.00 97.88 72 ASP A O 1
ATOM 601 N N . ARG A 1 73 ? -0.986 -7.046 -3.407 1.00 96.88 73 ARG A N 1
ATOM 602 C CA . ARG A 1 73 ? -0.534 -6.133 -4.464 1.00 96.88 73 ARG A CA 1
ATOM 603 C C . ARG A 1 73 ? 0.938 -6.333 -4.835 1.00 96.88 73 ARG A C 1
ATOM 605 O O . ARG A 1 73 ? 1.274 -6.136 -6.008 1.00 96.88 73 ARG A O 1
ATOM 612 N N . ILE A 1 74 ? 1.789 -6.679 -3.869 1.00 96.62 74 ILE A N 1
ATOM 613 C CA . ILE A 1 74 ? 3.203 -7.010 -4.099 1.00 96.62 74 ILE A CA 1
ATOM 614 C C . ILE A 1 74 ? 3.302 -8.366 -4.802 1.00 96.62 74 ILE A C 1
ATOM 616 O O . ILE A 1 74 ? 3.996 -8.462 -5.811 1.00 96.62 74 ILE A O 1
ATOM 620 N N . ILE A 1 75 ? 2.556 -9.372 -4.332 1.00 96.19 75 ILE A N 1
ATOM 621 C CA . ILE A 1 75 ? 2.501 -10.710 -4.940 1.00 96.19 75 ILE A CA 1
ATOM 622 C C . ILE A 1 75 ? 2.079 -10.626 -6.406 1.00 96.19 75 ILE A C 1
ATOM 624 O O . ILE A 1 75 ? 2.780 -11.169 -7.242 1.00 96.19 75 ILE A O 1
ATOM 628 N N . ASN A 1 76 ? 1.066 -9.828 -6.756 1.00 93.81 76 ASN A N 1
ATOM 629 C CA . ASN A 1 76 ? 0.663 -9.645 -8.158 1.00 93.81 76 ASN A CA 1
ATOM 630 C C . ASN A 1 76 ? 1.806 -9.165 -9.075 1.00 93.81 76 ASN A C 1
ATOM 632 O O . ASN A 1 76 ? 1.752 -9.387 -10.274 1.00 93.81 76 ASN A O 1
ATOM 636 N N . CYS A 1 77 ? 2.802 -8.444 -8.542 1.00 93.25 77 CYS A N 1
ATOM 637 C CA . CYS A 1 77 ? 3.992 -8.044 -9.304 1.00 93.25 77 CYS A CA 1
ATOM 638 C C . CYS A 1 77 ? 4.983 -9.210 -9.450 1.00 93.25 77 CYS A C 1
ATOM 640 O O . CYS A 1 77 ? 5.651 -9.346 -10.468 1.00 93.25 77 CYS A O 1
ATOM 642 N N . ILE A 1 78 ? 5.085 -10.043 -8.414 1.00 95.44 78 ILE A N 1
ATOM 643 C CA . ILE A 1 78 ? 5.951 -11.224 -8.366 1.00 95.44 78 ILE A CA 1
ATOM 644 C C . ILE A 1 78 ? 5.383 -12.357 -9.234 1.00 95.44 78 ILE A C 1
ATOM 646 O O . ILE A 1 78 ? 6.164 -13.092 -9.832 1.00 95.44 78 ILE A O 1
ATOM 650 N N . ASP A 1 79 ? 4.060 -12.471 -9.355 1.00 93.50 79 ASP A N 1
ATOM 651 C CA . ASP A 1 79 ? 3.376 -13.513 -10.129 1.00 93.50 79 ASP A CA 1
ATOM 652 C C . ASP A 1 79 ? 3.858 -13.563 -11.585 1.00 93.50 79 ASP A C 1
ATOM 654 O O . ASP A 1 79 ? 4.060 -14.651 -12.118 1.00 93.50 79 ASP A O 1
ATOM 658 N N . ASP A 1 80 ? 4.139 -12.414 -12.208 1.00 92.88 80 ASP A N 1
ATOM 659 C CA . ASP A 1 80 ? 4.679 -12.354 -13.574 1.00 92.88 80 ASP A CA 1
ATOM 660 C C . ASP A 1 80 ? 6.079 -12.985 -13.667 1.00 92.88 80 ASP A C 1
ATOM 662 O O . ASP A 1 80 ? 6.399 -13.697 -14.622 1.00 92.88 80 ASP A O 1
ATOM 666 N N . TYR A 1 81 ? 6.919 -12.766 -12.651 1.00 93.81 81 TYR A N 1
ATOM 667 C CA . TYR A 1 81 ? 8.240 -13.388 -12.566 1.00 93.81 81 TYR A CA 1
ATOM 668 C C . TYR A 1 81 ? 8.124 -14.885 -12.307 1.00 93.81 81 TYR A C 1
ATOM 670 O O . TYR A 1 81 ? 8.830 -15.666 -12.943 1.00 93.81 81 TYR A O 1
ATOM 678 N N . VAL A 1 82 ? 7.233 -15.297 -11.402 1.00 93.88 82 VAL A N 1
ATOM 679 C CA . VAL A 1 82 ? 6.956 -16.712 -11.128 1.00 93.88 82 VAL A CA 1
ATOM 680 C C . VAL A 1 82 ? 6.460 -17.400 -12.393 1.00 93.88 82 VAL A C 1
ATOM 682 O O . VAL A 1 82 ? 7.005 -18.436 -12.750 1.00 93.88 82 VAL A O 1
ATOM 685 N N . TYR A 1 83 ? 5.513 -16.813 -13.122 1.00 93.38 83 TYR A N 1
ATOM 686 C CA . TYR A 1 83 ? 5.020 -17.344 -14.391 1.00 93.38 83 TYR A CA 1
ATOM 687 C C . TYR A 1 83 ? 6.138 -17.504 -15.429 1.00 93.38 83 TYR A C 1
ATOM 689 O O . TYR A 1 83 ? 6.221 -18.531 -16.094 1.00 93.38 83 TYR A O 1
ATOM 697 N N . ALA A 1 84 ? 7.028 -16.516 -15.550 1.00 94.06 84 ALA A N 1
ATOM 698 C CA . ALA A 1 84 ? 8.125 -16.563 -16.514 1.00 94.06 84 ALA A CA 1
ATOM 699 C C . ALA A 1 84 ? 9.245 -17.551 -16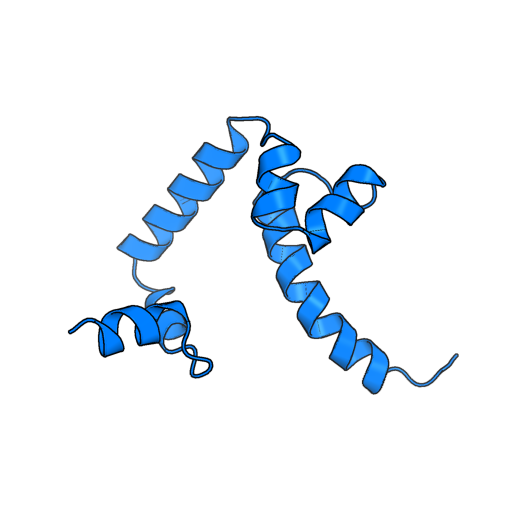.136 1.00 94.06 84 ALA A C 1
ATOM 701 O O . ALA A 1 84 ? 9.960 -18.030 -17.016 1.00 94.06 84 ALA A O 1
ATOM 702 N N . THR A 1 85 ? 9.443 -17.814 -14.841 1.00 93.31 85 THR A N 1
ATOM 703 C CA . THR A 1 85 ? 10.574 -18.615 -14.331 1.00 93.31 85 THR A CA 1
ATOM 704 C C . THR A 1 85 ? 10.194 -20.027 -13.912 1.00 93.31 85 THR A C 1
ATOM 706 O O . THR A 1 85 ? 11.058 -20.903 -13.866 1.00 93.31 85 THR A O 1
ATOM 709 N N . SER A 1 86 ? 8.921 -20.273 -13.627 1.00 84.12 86 SER A N 1
ATOM 710 C CA . SER A 1 86 ? 8.431 -21.611 -13.334 1.00 84.12 86 SER A CA 1
ATOM 711 C C . SER A 1 86 ? 8.274 -22.352 -14.658 1.00 84.12 86 SER A C 1
ATOM 713 O O . SER A 1 86 ? 7.398 -22.030 -15.459 1.00 84.12 86 SER A O 1
ATOM 715 N N . LEU A 1 87 ? 9.152 -23.330 -14.904 1.00 59.75 87 LEU A N 1
ATOM 716 C CA . LEU A 1 87 ? 8.963 -24.313 -15.972 1.00 59.75 87 LEU A CA 1
ATOM 717 C C . LEU A 1 87 ? 7.591 -24.987 -15.791 1.00 59.75 87 LEU A C 1
ATOM 719 O O . LEU A 1 87 ? 7.193 -25.228 -14.648 1.00 59.75 87 LEU A O 1
ATOM 723 N N . PRO A 1 88 ? 6.870 -25.296 -16.882 1.00 54.41 88 PRO A N 1
ATOM 724 C CA . PRO A 1 88 ? 5.605 -26.002 -16.775 1.00 54.41 88 PRO A CA 1
ATOM 725 C C . PRO A 1 88 ? 5.859 -27.351 -16.098 1.00 54.41 88 PRO A C 1
ATOM 727 O O . PRO A 1 88 ? 6.763 -28.087 -16.503 1.00 54.41 88 PRO A O 1
ATOM 730 N N . VAL A 1 89 ? 5.076 -27.645 -15.061 1.00 49.31 89 VAL A N 1
ATOM 731 C CA . VAL A 1 89 ? 4.824 -29.033 -14.665 1.00 49.31 89 VAL A CA 1
ATOM 732 C C . VAL A 1 89 ? 3.729 -29.569 -15.571 1.00 49.31 89 VAL A C 1
ATOM 734 O O . VAL A 1 89 ? 2.728 -28.835 -15.747 1.00 49.31 89 VAL A O 1
#

Radius of gyration: 16.13 Å; chains: 1; bounding box: 32×52×30 Å

Foldseek 3Di:
DVVVVCCCPDPPVVPVVVCCPPPVNVVVVVVVQVVQVVDQPDLVVCCVPPVVVSVCVVVVNFPSHPVRSVVVVVVVVCVVVCVVPDDDD